Protein AF-A0A2K8QQI9-F1 (afdb_monomer_lite)

Organism: NCBI:txid1778540

Foldseek 3Di:
DDDDDDDDDDDPPPPPPPPPPPQDAACPPPAPPDPVFVVQAFHFHDPDDQVVVCVVPVRQNKHWPDKDWDDDDVWTWIWTWIDGNQWIKTFIGTPRGTHGIDTDPDRHDDQPWDWWFKQKQNRGDPWIKIAGHDPDDDDPQAWGPWIWTQDPVRRYTDIDPPITITIDD

Radius of gyration: 23.88 Å; chains: 1; bounding box: 71×72×41 Å

Structure (mmCIF, N/CA/C/O backbone):
data_AF-A0A2K8QQI9-F1
#
_entry.id   AF-A0A2K8QQI9-F1
#
loop_
_atom_site.group_PDB
_atom_site.id
_atom_site.type_symbol
_atom_site.label_ato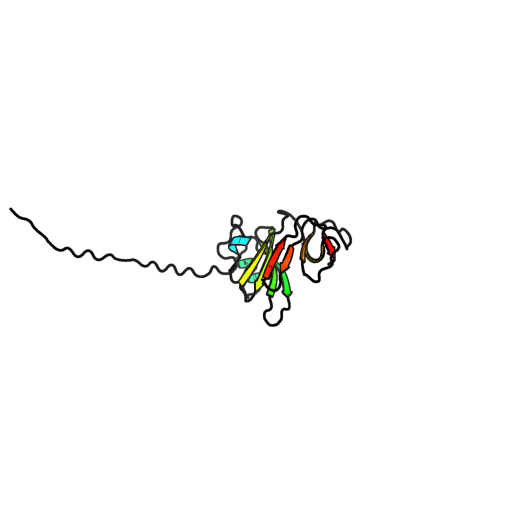m_id
_atom_site.label_alt_id
_atom_site.label_comp_id
_atom_site.label_asym_id
_atom_site.label_entity_id
_atom_site.label_seq_id
_atom_site.pdbx_PDB_ins_code
_atom_site.Cartn_x
_atom_site.Cartn_y
_atom_site.Cartn_z
_atom_site.occupancy
_atom_site.B_iso_or_equiv
_atom_site.auth_seq_id
_atom_site.auth_comp_id
_atom_site.auth_asym_id
_atom_site.auth_atom_id
_atom_site.pdbx_PDB_model_num
ATOM 1 N N . MET A 1 1 ? -51.121 -58.559 21.144 1.00 42.59 1 MET A N 1
ATOM 2 C CA . MET A 1 1 ? -50.464 -58.358 19.829 1.00 42.59 1 MET A CA 1
ATOM 3 C C . MET A 1 1 ? -51.488 -57.613 18.986 1.00 42.59 1 MET A C 1
ATOM 5 O O . MET A 1 1 ? -52.574 -58.148 18.865 1.00 42.59 1 MET A O 1
ATOM 9 N N . THR A 1 2 ? -51.349 -56.360 18.557 1.00 39.34 2 THR A N 1
ATOM 10 C CA . THR A 1 2 ? -50.218 -55.550 18.055 1.00 39.34 2 THR A CA 1
ATOM 11 C C . THR A 1 2 ? -50.563 -54.054 18.271 1.00 39.34 2 THR A C 1
ATOM 13 O O . THR A 1 2 ? -51.708 -53.663 18.085 1.00 39.34 2 THR A O 1
ATOM 16 N N . LEU A 1 3 ? -49.689 -53.261 18.911 1.00 42.22 3 LEU A N 1
ATOM 17 C CA . LEU A 1 3 ? -48.871 -52.181 18.304 1.00 42.22 3 LEU A CA 1
ATOM 18 C C . LEU A 1 3 ? -49.697 -51.232 17.397 1.00 42.22 3 LEU A C 1
ATOM 20 O O . LEU A 1 3 ? -50.071 -51.623 16.302 1.00 42.22 3 LEU A O 1
ATOM 24 N N . GLY A 1 4 ? -50.077 -50.005 17.769 1.00 47.47 4 GLY A N 1
ATOM 25 C CA . GLY A 1 4 ? -49.299 -48.941 18.409 1.00 47.47 4 GLY A CA 1
ATOM 26 C C . GLY A 1 4 ? -48.717 -48.017 17.331 1.00 47.47 4 GLY A C 1
ATOM 27 O O . GLY A 1 4 ? -47.732 -48.389 16.701 1.00 47.47 4 GLY A O 1
ATOM 28 N N . ARG A 1 5 ? -49.310 -46.834 17.097 1.00 48.47 5 ARG A N 1
ATOM 29 C CA . ARG A 1 5 ? -48.674 -45.764 16.301 1.00 48.47 5 ARG A CA 1
ATOM 30 C C . ARG A 1 5 ? -49.332 -44.398 16.532 1.00 48.47 5 ARG A C 1
ATOM 32 O O . ARG A 1 5 ? -50.177 -43.945 15.769 1.00 48.47 5 ARG A O 1
ATOM 39 N N . SER A 1 6 ? -48.918 -43.746 17.614 1.00 53.44 6 SER A N 1
ATOM 40 C CA . SER A 1 6 ? -49.141 -42.318 17.839 1.00 53.44 6 SER A CA 1
ATOM 41 C C . SER A 1 6 ? -48.265 -41.524 16.868 1.00 53.44 6 SER A C 1
ATOM 43 O O . SER A 1 6 ? -47.043 -41.672 16.865 1.00 53.44 6 SER A O 1
ATOM 45 N N . VAL A 1 7 ? -48.885 -40.707 16.020 1.00 53.22 7 VAL A N 1
ATOM 46 C CA . VAL A 1 7 ? -48.190 -39.792 15.107 1.00 53.22 7 VAL A CA 1
ATOM 47 C C . VAL A 1 7 ? -47.863 -38.517 15.885 1.00 53.22 7 VAL A C 1
ATOM 49 O O . VAL A 1 7 ? -48.672 -37.597 15.954 1.00 53.22 7 VAL A O 1
ATOM 52 N N . SER A 1 8 ? -46.687 -38.474 16.511 1.00 54.19 8 SER A N 1
ATOM 53 C CA . SER A 1 8 ? -46.123 -37.225 17.034 1.00 54.19 8 SER A CA 1
ATOM 54 C C . SER A 1 8 ? -45.500 -36.442 15.878 1.00 54.19 8 SER A C 1
ATOM 56 O O . SER A 1 8 ? -44.434 -36.806 15.384 1.00 54.19 8 SER A O 1
ATOM 58 N N . LEU A 1 9 ? -46.169 -35.372 15.439 1.00 48.16 9 LEU A N 1
ATOM 59 C CA . LEU A 1 9 ? -45.579 -34.359 14.562 1.00 48.16 9 LEU A CA 1
ATOM 60 C C . LEU A 1 9 ? -44.501 -33.587 15.341 1.00 48.16 9 LEU A C 1
ATOM 62 O O . LEU A 1 9 ? -44.808 -32.730 16.164 1.00 48.16 9 LEU A O 1
ATOM 66 N N . LEU A 1 10 ? -43.232 -33.898 15.079 1.00 52.69 10 LEU A N 1
ATOM 67 C CA . LEU A 1 10 ? -42.088 -33.081 15.484 1.00 52.69 10 LEU A CA 1
ATOM 68 C C . LEU A 1 10 ? -41.904 -31.956 14.457 1.00 52.69 10 LEU A C 1
ATOM 70 O O . LEU A 1 10 ? -41.515 -32.203 13.317 1.00 52.69 10 LEU A O 1
ATOM 74 N N . LEU A 1 11 ? -42.206 -30.725 14.864 1.00 52.47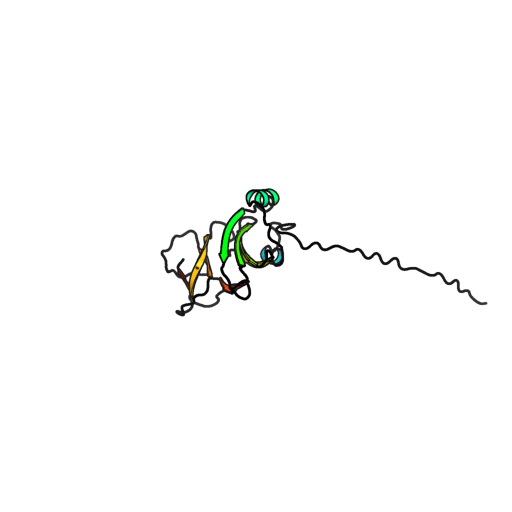 11 LEU A N 1
ATOM 75 C CA . LEU A 1 11 ? -41.930 -29.503 14.108 1.00 52.47 11 LEU A CA 1
ATOM 76 C C . LEU A 1 11 ? -40.441 -29.137 14.300 1.00 52.47 11 LEU A C 1
ATOM 78 O O . LEU A 1 11 ? -40.041 -28.918 15.447 1.00 52.47 11 LEU A O 1
ATOM 82 N N . PRO A 1 12 ? -39.592 -29.053 13.256 1.00 58.22 12 PRO A N 1
ATOM 83 C CA . PRO A 1 12 ? -38.238 -28.555 13.436 1.00 58.22 12 PRO A CA 1
ATOM 84 C C . PRO A 1 12 ? -38.289 -27.024 13.489 1.00 58.22 12 PRO A C 1
ATOM 86 O O . PRO A 1 12 ? -38.617 -26.358 12.507 1.00 58.22 12 PRO A O 1
ATOM 89 N N . LEU A 1 13 ? -37.977 -26.460 14.655 1.00 52.59 13 LEU A N 1
ATOM 90 C CA . LEU A 1 13 ? -37.794 -25.025 14.850 1.00 52.59 13 LEU A CA 1
ATOM 91 C C . LEU A 1 13 ? -36.476 -24.614 14.166 1.00 52.59 13 LEU A C 1
ATOM 93 O O . LEU A 1 13 ? -35.406 -24.650 14.771 1.00 52.59 13 LEU A O 1
ATOM 97 N N . ILE A 1 14 ? -36.529 -24.292 12.872 1.00 58.44 14 ILE A N 1
ATOM 98 C CA . ILE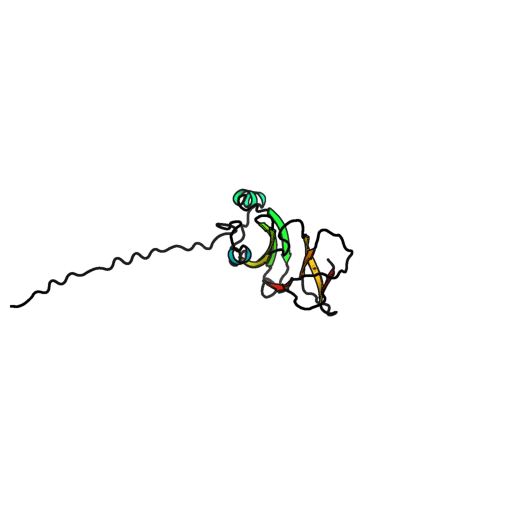 A 1 14 ? -35.376 -23.768 12.131 1.00 58.44 14 ILE A CA 1
ATOM 99 C C . ILE A 1 14 ? -35.175 -22.314 12.570 1.00 58.44 14 ILE A C 1
ATOM 101 O O . ILE A 1 14 ? -35.774 -21.388 12.028 1.00 58.44 14 ILE A O 1
ATOM 105 N N . LEU A 1 15 ? -34.338 -22.122 13.590 1.00 51.66 15 LEU A N 1
ATOM 106 C CA . LEU A 1 15 ? -33.765 -20.826 13.944 1.00 51.66 15 LEU A CA 1
ATOM 107 C C . LEU A 1 15 ? -32.819 -20.401 12.813 1.00 51.66 15 LEU A C 1
ATOM 109 O O . LEU A 1 15 ? -31.627 -20.697 12.831 1.00 51.66 15 LEU A O 1
ATOM 113 N N . LEU A 1 16 ? -33.358 -19.710 11.809 1.00 50.59 16 LEU A N 1
ATOM 114 C CA . LEU A 1 16 ? -32.564 -18.900 10.891 1.00 50.59 16 LEU A CA 1
ATOM 115 C C . LEU A 1 16 ? -31.983 -17.732 11.694 1.00 50.59 16 LEU A C 1
ATOM 117 O O . LEU A 1 16 ? -32.576 -16.661 11.789 1.00 50.59 16 LEU A O 1
ATOM 121 N N . SER A 1 17 ? -30.821 -17.947 12.309 1.00 48.62 17 SER A N 1
ATOM 122 C CA . SER A 1 17 ? -29.991 -16.859 12.810 1.00 48.62 17 SER A CA 1
ATOM 123 C C . SER A 1 17 ? -29.476 -16.075 11.606 1.00 48.62 17 SER A C 1
ATOM 125 O O . SER A 1 17 ? -28.419 -16.389 11.051 1.00 48.62 17 SER A O 1
ATOM 127 N N . SER A 1 18 ? -30.248 -15.082 11.172 1.00 50.16 18 SER A N 1
ATOM 128 C CA . SER A 1 18 ? -29.801 -14.037 10.260 1.00 50.16 18 SER A CA 1
ATOM 129 C C . SER A 1 18 ? -28.700 -13.242 10.958 1.00 50.16 18 SER A C 1
ATOM 131 O O . SER A 1 18 ? -28.946 -12.191 11.542 1.00 50.16 18 SER A O 1
ATOM 133 N N . HIS A 1 19 ? -27.469 -13.752 10.927 1.00 45.38 19 HIS A N 1
ATOM 134 C CA . HIS A 1 19 ? -26.308 -12.909 11.145 1.00 45.38 19 HIS A CA 1
ATOM 135 C C . HIS A 1 19 ? -26.287 -11.961 9.953 1.00 45.38 19 HIS A C 1
ATOM 137 O O . HIS A 1 19 ? -25.850 -12.323 8.862 1.00 45.38 19 HIS A O 1
ATOM 143 N N . ALA A 1 20 ? -26.848 -10.768 10.141 1.00 45.25 20 ALA A N 1
ATOM 144 C CA . ALA A 1 20 ? -26.560 -9.644 9.281 1.00 45.25 20 ALA A CA 1
ATOM 145 C C . ALA A 1 20 ? -25.050 -9.428 9.387 1.00 45.25 20 ALA A C 1
ATOM 147 O O . ALA A 1 20 ? -24.565 -8.794 10.323 1.00 45.25 20 ALA A O 1
ATOM 148 N N . ILE A 1 21 ? -24.296 -10.042 8.476 1.00 52.22 21 ILE A N 1
ATOM 149 C CA . ILE A 1 21 ? -22.887 -9.740 8.274 1.00 52.22 21 ILE A CA 1
ATOM 150 C C . ILE A 1 21 ? -22.899 -8.334 7.684 1.00 52.22 21 ILE A C 1
ATOM 152 O O . ILE A 1 21 ? -22.923 -8.145 6.470 1.00 52.22 21 ILE A O 1
ATOM 156 N N . GLY A 1 22 ? -23.008 -7.331 8.555 1.00 55.44 22 GLY A N 1
ATOM 157 C CA . GLY A 1 22 ? -22.718 -5.963 8.177 1.00 55.44 22 GLY A CA 1
ATOM 158 C C . GLY A 1 22 ? -21.311 -5.975 7.606 1.00 55.44 22 GLY A C 1
ATOM 159 O O . GLY A 1 22 ? -20.396 -6.479 8.260 1.00 55.44 22 GLY A O 1
ATOM 160 N N . ALA A 1 23 ? -21.151 -5.498 6.371 1.00 61.00 23 ALA A N 1
ATOM 161 C CA . ALA A 1 23 ? -19.831 -5.342 5.782 1.00 61.00 23 ALA A CA 1
ATOM 162 C C . ALA A 1 23 ? -18.962 -4.573 6.784 1.00 61.00 23 ALA A C 1
ATOM 164 O O . ALA A 1 23 ? -19.356 -3.494 7.238 1.00 61.00 23 ALA A O 1
ATOM 165 N N . ALA A 1 24 ? -17.839 -5.171 7.192 1.00 73.81 24 ALA A N 1
ATOM 166 C CA . ALA A 1 24 ? -16.945 -4.556 8.161 1.00 73.81 24 ALA A CA 1
ATOM 167 C C . ALA A 1 24 ? -16.528 -3.180 7.628 1.00 73.81 24 ALA A C 1
ATOM 169 O O . ALA A 1 24 ? -16.051 -3.057 6.496 1.00 73.81 24 ALA A O 1
ATOM 170 N N . LYS A 1 25 ? -16.767 -2.139 8.424 1.00 85.44 25 LYS A N 1
ATOM 171 C CA . LYS A 1 25 ? -16.493 -0.762 8.027 1.00 85.44 25 LYS A CA 1
ATOM 172 C C . LYS A 1 25 ? -15.063 -0.415 8.403 1.00 85.44 25 LYS A C 1
ATOM 174 O O . LYS A 1 25 ? -14.606 -0.742 9.495 1.00 85.44 25 LYS A O 1
ATOM 179 N N . SER A 1 26 ? -14.370 0.269 7.503 1.00 90.56 26 SER A N 1
ATOM 180 C CA . SER A 1 26 ? -13.115 0.962 7.793 1.00 90.56 26 SER A CA 1
ATOM 181 C C . SER A 1 26 ? -12.107 0.063 8.523 1.00 90.56 26 SER A C 1
ATOM 183 O O . SER A 1 26 ? -11.724 -0.985 8.000 1.00 90.56 26 SER A O 1
ATOM 185 N N . PHE A 1 27 ? -11.728 0.412 9.753 1.00 95.69 27 PHE A N 1
ATOM 186 C CA . PHE A 1 27 ? -10.745 -0.320 10.551 1.00 95.69 27 PHE A CA 1
ATOM 187 C C . PHE A 1 27 ? -11.377 -1.174 11.668 1.00 95.69 27 PHE A C 1
ATOM 189 O O . PHE A 1 27 ? -10.661 -1.735 12.496 1.00 95.69 27 PHE A O 1
ATOM 196 N N . ASP A 1 28 ? -12.706 -1.340 11.686 1.00 94.94 28 ASP A N 1
ATOM 197 C CA . ASP A 1 28 ? -13.415 -2.063 12.749 1.00 94.94 28 ASP A CA 1
ATOM 198 C C . ASP A 1 28 ? -12.908 -3.507 12.912 1.00 94.94 28 ASP A C 1
ATOM 200 O O . ASP A 1 28 ? -12.791 -4.272 11.948 1.00 94.94 28 ASP A O 1
ATOM 204 N N . GLY A 1 29 ? -12.594 -3.896 14.148 1.00 93.88 29 GLY A N 1
ATOM 205 C CA . GLY A 1 29 ? -12.110 -5.241 14.478 1.00 93.88 29 GLY A CA 1
ATOM 206 C C . GLY A 1 29 ? -10.689 -5.567 13.995 1.00 93.88 29 GLY A C 1
ATOM 207 O O . GLY A 1 29 ? -10.231 -6.690 14.210 1.00 93.88 29 GLY A O 1
ATOM 208 N N . ILE A 1 30 ? -9.974 -4.624 13.367 1.00 96.00 30 ILE A N 1
ATOM 209 C CA . ILE A 1 30 ? -8.546 -4.785 13.074 1.00 96.00 30 ILE A CA 1
ATOM 210 C C . ILE A 1 30 ? -7.759 -4.643 14.375 1.00 96.00 30 ILE A C 1
ATOM 212 O O . ILE A 1 30 ? -8.021 -3.772 15.201 1.00 96.00 30 ILE A O 1
ATOM 216 N N . THR A 1 31 ? -6.777 -5.519 14.559 1.00 96.69 31 THR A N 1
ATOM 217 C CA . THR A 1 31 ? -5.842 -5.488 15.683 1.00 96.69 31 THR A CA 1
ATOM 218 C C . THR A 1 31 ? -4.416 -5.572 15.155 1.00 96.69 31 THR A C 1
ATOM 220 O O . THR A 1 31 ? -4.193 -6.008 14.028 1.00 96.69 31 THR A O 1
ATOM 223 N N . CYS A 1 32 ? -3.422 -5.281 15.992 1.00 94.75 32 CYS A N 1
ATOM 224 C CA . CYS A 1 32 ? -2.015 -5.440 15.608 1.00 94.75 32 CYS A CA 1
ATOM 225 C C . CYS A 1 32 ? -1.568 -6.894 15.380 1.00 94.75 32 CYS A C 1
ATOM 227 O O . CYS A 1 32 ? -0.415 -7.131 15.033 1.00 94.75 32 CYS A O 1
ATOM 229 N N . LYS A 1 33 ? -2.459 -7.871 15.586 1.00 95.44 33 LYS A N 1
ATOM 230 C CA . LYS A 1 33 ? -2.238 -9.289 15.263 1.00 95.44 33 LYS A CA 1
ATOM 231 C C . LYS A 1 33 ? -2.954 -9.722 13.982 1.00 95.44 33 LYS A C 1
ATOM 233 O O . LYS A 1 33 ? -2.813 -10.871 13.575 1.00 95.44 33 LYS A O 1
ATOM 238 N N . SER A 1 34 ? -3.764 -8.846 13.395 1.00 95.81 34 SER A N 1
ATOM 239 C CA . SER A 1 34 ? -4.488 -9.127 12.161 1.00 95.81 34 SER A CA 1
ATOM 240 C C . SER A 1 34 ? -3.526 -9.171 10.975 1.00 95.81 34 SER A C 1
ATOM 242 O O . SER A 1 34 ? -2.538 -8.440 10.936 1.00 95.81 34 SER A O 1
ATOM 244 N N . ASP A 1 35 ? -3.864 -9.973 9.969 1.00 96.00 35 ASP A N 1
ATOM 245 C CA . ASP A 1 35 ? -3.333 -9.788 8.619 1.00 96.00 35 ASP A CA 1
ATOM 246 C C . ASP A 1 35 ? -3.978 -8.527 8.023 1.00 96.00 35 ASP A C 1
ATOM 248 O O . ASP A 1 35 ? -5.084 -8.574 7.487 1.00 96.00 35 ASP A O 1
ATOM 252 N N . ILE A 1 36 ? -3.336 -7.375 8.239 1.00 95.69 36 ILE A N 1
ATOM 253 C CA . ILE A 1 36 ? -3.885 -6.052 7.912 1.00 95.69 36 ILE A CA 1
ATOM 254 C C . ILE A 1 36 ? -4.238 -5.920 6.419 1.00 95.69 36 ILE A C 1
ATOM 256 O O . ILE A 1 36 ? -5.366 -5.501 6.149 1.00 95.69 36 ILE A O 1
ATOM 260 N N . PRO A 1 37 ? -3.368 -6.301 5.455 1.00 96.12 37 PRO A N 1
ATOM 261 C CA . PRO A 1 37 ? -3.720 -6.274 4.037 1.00 96.12 37 PRO A CA 1
ATOM 262 C C . PRO A 1 37 ? -5.014 -7.031 3.728 1.00 96.12 37 PRO A C 1
ATOM 264 O O . PRO A 1 37 ? -5.972 -6.436 3.233 1.00 96.12 37 PRO A O 1
ATOM 267 N N . SER A 1 38 ? -5.090 -8.310 4.102 1.00 96.62 38 SER A N 1
ATOM 268 C CA . SER A 1 38 ? -6.278 -9.131 3.844 1.00 96.62 38 SER A CA 1
ATOM 269 C C . SER A 1 38 ? -7.512 -8.636 4.599 1.00 96.62 38 SER A C 1
ATOM 271 O O . SER A 1 38 ? -8.628 -8.752 4.100 1.00 96.62 38 SER A O 1
ATOM 273 N N . ALA A 1 39 ? -7.333 -8.072 5.797 1.00 96.50 39 ALA A N 1
ATOM 274 C CA . ALA A 1 39 ? -8.433 -7.551 6.597 1.00 96.50 39 ALA A CA 1
ATOM 275 C C . ALA A 1 39 ? -9.063 -6.292 5.990 1.00 96.50 39 ALA A C 1
ATOM 277 O O . ALA A 1 39 ? -10.256 -6.081 6.191 1.00 96.50 39 ALA A O 1
ATOM 278 N N . LEU A 1 40 ? -8.288 -5.460 5.288 1.00 96.88 40 LEU A N 1
ATOM 279 C CA . LEU A 1 40 ? -8.737 -4.180 4.734 1.00 96.88 40 LEU A CA 1
ATOM 280 C C . LEU A 1 40 ? -9.371 -4.295 3.345 1.00 96.88 40 LEU A C 1
ATOM 282 O O . LEU A 1 40 ? -10.271 -3.514 3.034 1.00 96.88 40 LEU A O 1
ATOM 286 N N . ILE A 1 41 ? -8.934 -5.245 2.515 1.00 96.69 41 ILE A N 1
ATOM 287 C CA . ILE A 1 41 ? -9.470 -5.424 1.158 1.00 96.69 41 ILE A CA 1
ATOM 288 C C . ILE A 1 41 ? -10.991 -5.644 1.208 1.00 96.69 41 ILE A C 1
ATOM 290 O O . ILE A 1 41 ? -11.505 -6.472 1.957 1.00 96.69 41 ILE A O 1
ATOM 294 N N . GLY A 1 42 ? -11.723 -4.890 0.385 1.00 95.88 42 GLY A N 1
ATOM 295 C CA . GLY A 1 42 ? -13.182 -4.942 0.287 1.00 95.88 42 GLY A CA 1
ATOM 296 C C . GLY A 1 42 ? -13.933 -4.095 1.318 1.00 95.88 42 GLY A C 1
ATOM 297 O O . GLY A 1 42 ? -15.158 -4.006 1.237 1.00 95.88 42 GLY A O 1
ATOM 298 N N . ARG A 1 43 ? -13.240 -3.453 2.265 1.00 95.50 43 ARG A N 1
ATOM 299 C CA . ARG A 1 43 ? -13.874 -2.572 3.254 1.00 95.50 43 ARG A CA 1
ATOM 300 C C . ARG A 1 43 ? -14.115 -1.169 2.716 1.00 95.50 43 ARG A C 1
ATOM 302 O O . ARG A 1 43 ? -13.387 -0.695 1.847 1.00 95.50 43 ARG A O 1
ATOM 309 N N . HIS A 1 44 ? -15.104 -0.502 3.308 1.00 94.31 44 HIS A N 1
ATOM 310 C CA . HIS A 1 44 ? -15.384 0.906 3.048 1.00 94.31 44 HIS A CA 1
ATOM 311 C C . HIS A 1 44 ? -14.511 1.823 3.905 1.00 94.31 44 HIS A C 1
ATOM 313 O O . HIS A 1 44 ? -14.534 1.700 5.135 1.00 94.31 44 HIS A O 1
ATOM 319 N N . MET A 1 45 ? -13.769 2.748 3.299 1.00 91.38 45 MET A N 1
ATOM 320 C CA . MET A 1 45 ? -12.986 3.720 4.067 1.00 91.38 45 MET A CA 1
ATOM 321 C C . MET A 1 45 ? -13.867 4.844 4.625 1.00 91.38 45 MET A C 1
ATOM 323 O O . MET A 1 45 ? -14.923 5.156 4.070 1.00 91.38 45 MET A O 1
ATOM 327 N N . PRO A 1 46 ? -13.494 5.408 5.784 1.00 88.31 46 PRO A N 1
ATOM 328 C CA . PRO A 1 46 ? -14.302 6.423 6.439 1.00 88.31 46 PRO A CA 1
ATOM 329 C C . PRO A 1 46 ? -14.169 7.771 5.718 1.00 88.31 46 PRO A C 1
ATOM 331 O O . PRO A 1 46 ? -13.066 8.275 5.535 1.00 88.31 46 PRO A O 1
ATOM 334 N N . ASN A 1 47 ? -15.300 8.390 5.376 1.00 86.31 47 ASN A N 1
ATOM 335 C CA . ASN A 1 47 ? -15.364 9.754 4.843 1.00 86.31 47 ASN A CA 1
ATOM 336 C C . ASN A 1 47 ? -15.709 10.750 5.966 1.00 86.31 47 ASN A C 1
ATOM 338 O O . ASN A 1 47 ? -16.796 11.327 6.015 1.00 86.31 47 ASN A O 1
ATOM 342 N N . GLU A 1 48 ? -14.815 10.879 6.943 1.00 90.06 48 GLU A N 1
ATOM 343 C CA . GLU A 1 48 ? -14.951 11.833 8.046 1.00 90.06 48 GLU A CA 1
ATOM 344 C C . GLU A 1 48 ? -13.612 12.532 8.323 1.00 90.06 48 GLU A C 1
ATOM 346 O O . GLU A 1 48 ? -12.604 12.260 7.673 1.00 90.06 48 GLU A O 1
ATOM 351 N N . ARG A 1 49 ? -13.580 13.470 9.277 1.00 94.94 49 ARG A N 1
ATOM 352 C CA . ARG A 1 49 ? -12.333 14.175 9.615 1.00 94.94 49 ARG A CA 1
ATOM 353 C C . ARG A 1 49 ? -11.280 13.181 10.111 1.00 94.94 49 ARG A C 1
ATOM 355 O O . ARG A 1 49 ? -11.543 12.471 11.076 1.00 94.94 49 ARG A O 1
ATOM 362 N N . VAL A 1 50 ? -10.077 13.232 9.534 1.00 94.31 50 VAL A N 1
ATOM 363 C CA . VAL A 1 50 ? -8.924 12.380 9.892 1.00 94.31 50 VAL A CA 1
ATOM 364 C C . VAL A 1 50 ? -8.716 12.284 11.404 1.00 94.31 50 VAL A C 1
ATOM 366 O O . VAL A 1 50 ? -8.690 11.187 11.945 1.00 94.31 50 VAL A O 1
ATOM 369 N N . VAL A 1 51 ? -8.711 13.418 12.112 1.00 96.62 51 VAL A N 1
ATOM 370 C CA . VAL A 1 51 ? -8.541 13.452 13.579 1.00 96.62 51 VAL A CA 1
ATOM 371 C C . VAL A 1 51 ? -9.586 12.632 14.348 1.00 96.62 51 VAL A C 1
ATOM 373 O O . VAL A 1 51 ? -9.299 12.115 15.422 1.00 96.62 51 VAL A O 1
ATOM 376 N N . ALA A 1 52 ? -10.807 12.501 13.820 1.00 97.19 52 ALA A N 1
ATOM 377 C CA . ALA A 1 52 ? -11.851 11.683 14.433 1.00 97.19 52 ALA A CA 1
ATOM 378 C C . ALA A 1 52 ? -11.649 10.188 14.140 1.00 97.19 52 ALA A C 1
ATOM 380 O O . ALA A 1 52 ? -11.927 9.357 15.005 1.00 97.19 52 ALA A O 1
ATOM 381 N N . ILE A 1 53 ? -11.142 9.854 12.950 1.00 96.25 53 ILE A N 1
ATOM 382 C CA . ILE A 1 53 ? -10.789 8.484 12.554 1.00 96.25 53 ILE A CA 1
ATOM 383 C C . ILE A 1 53 ? -9.637 7.985 13.433 1.00 96.25 53 ILE A C 1
ATOM 385 O O . ILE A 1 53 ? -9.748 6.927 14.050 1.00 96.25 53 ILE A O 1
ATOM 389 N N . GLU A 1 54 ? -8.562 8.765 13.542 1.00 96.94 54 GLU A N 1
ATOM 390 C CA . GLU A 1 54 ? -7.385 8.425 14.350 1.00 96.94 54 GLU A CA 1
ATOM 391 C C . GLU A 1 54 ? -7.747 8.218 15.827 1.00 96.94 54 GLU A C 1
ATOM 393 O O . GLU A 1 54 ? -7.403 7.187 16.404 1.00 96.94 54 GLU A O 1
ATOM 398 N N . GLU A 1 55 ? -8.524 9.129 16.428 1.00 97.44 55 GLU A N 1
ATOM 399 C CA . GLU A 1 55 ? -8.963 8.986 17.824 1.00 97.44 55 GLU A CA 1
ATOM 400 C C . GLU A 1 55 ? -9.816 7.723 18.031 1.00 97.44 55 GLU A C 1
ATOM 402 O O . GLU A 1 55 ? -9.633 7.001 19.016 1.00 97.44 55 GLU A O 1
ATOM 407 N N . ARG A 1 56 ? -10.720 7.412 17.089 1.00 96.44 56 ARG A N 1
ATOM 408 C CA . ARG A 1 56 ? -11.572 6.212 17.148 1.00 96.44 56 ARG A CA 1
ATOM 409 C C . ARG A 1 56 ? -10.746 4.924 17.132 1.00 96.44 56 ARG A C 1
ATOM 411 O O . ARG A 1 56 ? -11.093 3.974 17.832 1.00 96.44 56 ARG A O 1
ATOM 418 N N . TYR A 1 57 ? -9.664 4.895 16.358 1.00 96.94 57 TYR A N 1
ATOM 419 C CA . TYR A 1 57 ? -8.823 3.713 16.159 1.00 96.94 57 TYR A CA 1
ATOM 420 C C . TYR A 1 57 ? -7.445 3.822 16.831 1.00 96.94 57 TYR A C 1
ATOM 422 O O . TYR A 1 57 ? -6.503 3.124 16.455 1.00 96.94 57 TYR A O 1
ATOM 430 N N . LYS A 1 58 ? -7.321 4.622 17.896 1.00 96.44 58 LYS A N 1
ATOM 431 C CA . LYS A 1 58 ? -6.063 4.788 18.646 1.00 96.44 58 LYS A CA 1
ATOM 432 C C . LYS A 1 58 ? -5.467 3.489 19.196 1.00 96.44 58 LYS A C 1
ATOM 434 O O . LYS A 1 58 ? -4.266 3.403 19.417 1.00 96.44 58 LYS A O 1
ATOM 439 N N . SER A 1 59 ? -6.283 2.450 19.402 1.00 96.69 59 SER A N 1
ATOM 440 C CA . SER A 1 59 ? -5.816 1.137 19.876 1.00 96.69 59 SER A CA 1
ATOM 441 C C . SER A 1 59 ? -4.905 0.409 18.885 1.00 96.69 59 SER A C 1
ATOM 443 O O . SER A 1 59 ? -4.194 -0.510 19.284 1.00 96.69 59 SER A O 1
ATOM 445 N N . ILE A 1 60 ? -4.957 0.781 17.604 1.00 96.56 60 ILE A N 1
ATOM 446 C CA . ILE A 1 60 ? -4.069 0.275 16.553 1.00 96.56 60 ILE A CA 1
ATOM 447 C C . ILE A 1 60 ? -3.071 1.339 16.093 1.00 96.56 60 ILE A C 1
ATOM 449 O O . ILE A 1 60 ? -2.481 1.169 15.034 1.00 96.56 60 ILE A O 1
ATOM 453 N N . ASP A 1 61 ? -2.876 2.418 16.861 1.00 95.12 61 ASP A N 1
ATOM 454 C CA . ASP A 1 61 ? -1.944 3.506 16.530 1.00 95.12 61 ASP A CA 1
ATOM 455 C C . ASP A 1 61 ? -2.134 4.018 15.087 1.00 95.12 61 ASP A C 1
ATOM 457 O O . ASP A 1 61 ? -1.177 4.156 14.318 1.00 95.12 61 ASP A O 1
ATOM 461 N N . LEU A 1 62 ? -3.409 4.181 14.700 1.00 96.25 62 LEU A N 1
ATOM 462 C CA . LEU A 1 62 ? -3.798 4.608 13.361 1.00 96.25 62 LEU A CA 1
ATOM 463 C C . LEU A 1 62 ? -3.379 6.061 13.142 1.00 96.25 62 LEU A C 1
ATOM 465 O O . LEU A 1 62 ? -3.726 6.925 13.949 1.00 96.25 62 LEU A O 1
ATOM 469 N N . LYS A 1 63 ? -2.696 6.327 12.028 1.00 95.00 63 LYS A N 1
ATOM 470 C CA . LYS A 1 63 ? -2.298 7.681 11.638 1.00 95.00 63 LYS A CA 1
ATOM 471 C C . LYS A 1 63 ? -2.389 7.877 10.133 1.00 95.00 63 LYS A C 1
ATOM 473 O O . LYS A 1 63 ? -1.906 7.031 9.382 1.00 95.00 63 LYS A O 1
ATOM 478 N N . ASP A 1 64 ? -2.981 8.980 9.702 1.00 93.81 64 ASP A N 1
ATOM 479 C CA . ASP A 1 64 ? -2.989 9.402 8.305 1.00 93.81 64 ASP A CA 1
ATOM 480 C C . ASP A 1 64 ? -1.597 9.891 7.902 1.00 93.81 64 ASP A C 1
ATOM 482 O O . ASP A 1 64 ? -0.953 10.682 8.601 1.00 93.81 64 ASP A O 1
ATOM 486 N N . LEU A 1 65 ? -1.122 9.395 6.767 1.00 91.50 65 LEU A N 1
ATOM 487 C CA . LEU A 1 65 ? 0.150 9.789 6.169 1.00 91.50 65 LEU A CA 1
ATOM 488 C C . LEU A 1 65 ? -0.057 10.522 4.836 1.00 91.50 65 LEU A C 1
ATOM 490 O O . LEU A 1 65 ? 0.916 10.967 4.225 1.00 91.50 65 LEU A O 1
ATOM 494 N N . GLY A 1 66 ? -1.311 10.695 4.410 1.00 89.94 66 GLY A N 1
ATOM 495 C CA . GLY A 1 66 ? -1.692 11.471 3.242 1.00 89.94 66 GLY A CA 1
ATOM 496 C C . GLY A 1 66 ? -2.448 10.659 2.199 1.00 89.94 66 GLY A C 1
ATOM 497 O O . GLY A 1 66 ? -2.501 9.430 2.213 1.00 89.94 66 GLY A O 1
ATOM 498 N N . THR A 1 67 ? -3.046 11.379 1.255 1.00 90.38 67 THR A N 1
ATOM 499 C CA . THR A 1 67 ? -3.828 10.806 0.160 1.00 90.38 67 THR A CA 1
ATOM 500 C C . THR A 1 67 ? -3.434 11.457 -1.155 1.00 90.38 67 THR A C 1
ATOM 502 O O . THR A 1 67 ? -3.261 12.673 -1.232 1.00 90.38 67 THR A O 1
ATOM 505 N N . TYR A 1 68 ? -3.342 10.643 -2.199 1.00 88.31 68 TYR A N 1
ATOM 506 C CA . TYR A 1 68 ? -3.074 11.071 -3.560 1.00 88.31 68 TYR A CA 1
ATOM 507 C C . TYR A 1 68 ? -4.262 10.689 -4.440 1.00 88.31 68 TYR A C 1
ATOM 509 O O . TYR A 1 68 ? -4.582 9.509 -4.598 1.00 88.31 68 TYR A O 1
ATOM 517 N N . GLY A 1 69 ? -4.939 11.698 -4.987 1.00 86.00 69 GLY A N 1
ATOM 518 C CA . GLY A 1 69 ? -5.996 11.495 -5.972 1.00 86.00 69 GLY A CA 1
ATOM 519 C C . GLY A 1 69 ? -5.393 11.110 -7.316 1.00 86.00 69 GLY A C 1
ATOM 520 O O . GLY A 1 69 ? -4.427 11.733 -7.753 1.00 86.00 69 GLY A O 1
ATOM 521 N N . MET A 1 70 ? -5.949 10.086 -7.954 1.00 84.94 70 MET A N 1
ATOM 522 C CA . MET A 1 70 ? -5.463 9.588 -9.233 1.00 84.94 70 MET A CA 1
ATOM 523 C C . MET A 1 70 ? -6.564 9.757 -10.265 1.00 84.94 70 MET A C 1
ATOM 525 O O . MET A 1 70 ? -7.682 9.249 -10.119 1.00 84.94 70 MET A O 1
ATOM 529 N N . GLU A 1 71 ? -6.250 10.535 -11.294 1.00 75.81 71 GLU A N 1
ATOM 530 C CA . GLU A 1 71 ? -7.177 10.799 -12.382 1.00 75.81 71 GLU A CA 1
ATOM 531 C C . GLU A 1 71 ? -7.358 9.536 -13.231 1.00 75.81 71 GLU A C 1
ATOM 533 O O . GLU A 1 71 ? -6.420 8.794 -13.518 1.00 75.81 71 GLU A O 1
ATOM 538 N N . SER A 1 72 ? -8.601 9.270 -13.611 1.00 70.81 72 SER A N 1
ATOM 539 C CA . SER A 1 72 ? -8.976 8.207 -14.537 1.00 70.81 72 SER A CA 1
ATOM 540 C C . SER A 1 72 ? -10.216 8.670 -15.291 1.00 70.81 72 SER A C 1
ATOM 542 O O . SER A 1 72 ? -11.016 9.419 -14.723 1.00 70.81 72 SER A O 1
ATOM 544 N N . ASP A 1 73 ? -10.384 8.238 -16.542 1.00 71.38 73 ASP A N 1
ATOM 545 C CA . ASP A 1 73 ? -11.510 8.597 -17.413 1.00 71.38 73 ASP A CA 1
ATOM 546 C C . ASP A 1 73 ? -12.862 8.174 -16.795 1.00 71.38 73 ASP A C 1
ATOM 548 O O . ASP A 1 73 ? -13.403 7.104 -17.072 1.00 71.38 73 ASP A O 1
ATOM 552 N N . GLY A 1 74 ? -13.415 9.018 -15.921 1.00 78.50 74 GLY A N 1
ATOM 553 C CA . GLY A 1 74 ? -14.736 8.860 -15.308 1.00 78.50 74 GLY A CA 1
ATOM 554 C C . GLY A 1 74 ? -14.840 7.903 -14.111 1.00 78.50 74 GLY A C 1
ATOM 555 O O . GLY A 1 74 ? -15.931 7.781 -13.558 1.00 78.50 74 GLY A O 1
ATOM 556 N N . ASP A 1 75 ? -13.757 7.247 -13.679 1.00 83.94 75 ASP A N 1
ATOM 557 C CA . ASP A 1 75 ? -13.759 6.341 -12.509 1.00 83.94 75 ASP A CA 1
ATOM 558 C C . ASP A 1 75 ? -12.510 6.551 -11.628 1.00 83.94 75 ASP A C 1
ATOM 560 O O . ASP A 1 75 ? -11.617 5.690 -11.581 1.00 83.94 75 ASP A O 1
ATOM 564 N N . PRO A 1 76 ? -12.414 7.717 -10.955 1.00 89.56 76 PRO A N 1
ATOM 565 C CA . PRO A 1 76 ? -11.248 8.076 -10.164 1.00 89.56 76 PRO A CA 1
ATOM 566 C C . PRO A 1 76 ? -11.012 7.069 -9.039 1.00 89.56 76 PRO A C 1
ATOM 568 O O . PRO A 1 76 ? -11.932 6.445 -8.496 1.00 89.56 76 PRO A O 1
ATOM 571 N N . TRP A 1 77 ? -9.747 6.928 -8.685 1.00 93.62 77 TRP A N 1
ATOM 572 C CA . TRP A 1 77 ? -9.300 6.116 -7.567 1.00 93.62 77 TRP A CA 1
ATOM 573 C C . TRP A 1 77 ? -8.306 6.928 -6.740 1.00 93.62 77 TRP A C 1
ATOM 575 O O . TRP A 1 77 ? -7.783 7.949 -7.189 1.00 93.62 77 TRP A O 1
ATOM 585 N N . SER A 1 78 ? -8.095 6.521 -5.499 1.00 93.38 78 SER A N 1
ATOM 586 C CA . SER A 1 78 ? -7.188 7.194 -4.580 1.00 93.38 78 SER A CA 1
ATOM 587 C C . SER A 1 78 ? -6.133 6.211 -4.085 1.00 93.38 78 SER A C 1
ATOM 589 O O . SER A 1 78 ? -6.360 5.000 -3.992 1.00 93.38 78 SER A O 1
ATOM 591 N N . LEU A 1 79 ? -4.953 6.747 -3.798 1.00 93.06 79 LEU A N 1
ATOM 592 C CA . LEU A 1 79 ? -3.901 6.064 -3.068 1.00 93.06 79 LEU A CA 1
ATOM 593 C C . LEU A 1 79 ? -3.786 6.733 -1.699 1.00 93.06 79 LEU A C 1
ATOM 595 O O . LEU A 1 79 ? -3.375 7.888 -1.608 1.00 93.06 79 LEU A O 1
ATOM 599 N N . MET A 1 80 ? -4.152 6.018 -0.643 1.00 92.94 80 MET A N 1
ATOM 600 C CA . MET A 1 80 ? -4.101 6.518 0.731 1.00 92.94 80 MET A CA 1
ATOM 601 C C . MET A 1 80 ? -2.952 5.851 1.475 1.00 92.94 80 MET A C 1
ATOM 603 O O . MET A 1 80 ? -2.814 4.629 1.393 1.00 92.94 80 MET A O 1
ATOM 607 N N . SER A 1 81 ? -2.162 6.619 2.220 1.00 92.38 81 SER A N 1
ATOM 608 C CA . SER A 1 81 ? -1.150 6.080 3.123 1.00 92.38 81 SER A CA 1
ATOM 609 C C . SER A 1 81 ? -1.616 6.187 4.573 1.00 92.38 81 SER A C 1
ATOM 611 O O . SER A 1 81 ? -1.994 7.259 5.042 1.00 92.38 81 SER A O 1
ATOM 613 N N . TRP A 1 82 ? -1.571 5.064 5.286 1.00 94.00 82 TRP A N 1
ATOM 614 C CA . TRP A 1 82 ? -1.917 4.966 6.701 1.00 94.00 82 TRP A CA 1
ATOM 615 C C . TRP A 1 82 ? -0.813 4.249 7.467 1.00 94.00 82 TRP A C 1
ATOM 617 O O . TRP A 1 82 ? -0.332 3.197 7.049 1.00 94.00 82 TRP A O 1
ATOM 627 N N . GLN A 1 83 ? -0.464 4.750 8.645 1.00 93.75 83 GLN A N 1
ATOM 628 C CA . GLN A 1 83 ? 0.238 3.956 9.643 1.00 93.75 83 GLN A CA 1
ATOM 629 C C . GLN A 1 83 ? -0.782 3.135 10.428 1.00 93.75 83 GLN A C 1
ATOM 631 O O . GLN A 1 83 ? -1.753 3.686 10.937 1.00 93.75 83 GLN A O 1
ATOM 636 N N . ILE A 1 84 ? -0.543 1.832 10.562 1.00 94.50 84 ILE A N 1
ATOM 637 C CA . ILE A 1 84 ? -1.328 0.926 11.403 1.00 94.50 84 ILE A CA 1
ATOM 638 C C . ILE A 1 84 ? -0.351 0.075 12.211 1.00 94.50 84 ILE A C 1
ATOM 640 O O . ILE A 1 84 ? 0.497 -0.627 11.657 1.00 94.50 84 ILE A O 1
ATOM 644 N N . CYS A 1 85 ? -0.454 0.130 13.535 1.00 93.88 85 CYS A N 1
ATOM 645 C CA . CYS A 1 85 ? 0.408 -0.589 14.470 1.00 93.88 85 CYS A CA 1
ATOM 646 C C . CYS A 1 85 ? 1.905 -0.332 14.216 1.00 93.88 85 CYS A C 1
ATOM 648 O O . CYS A 1 85 ? 2.721 -1.254 14.267 1.00 93.88 85 CYS A O 1
ATOM 650 N N . GLY A 1 86 ? 2.252 0.918 13.890 1.00 90.19 86 GLY A N 1
ATOM 651 C CA . GLY A 1 86 ? 3.624 1.352 13.618 1.00 90.19 86 GLY A CA 1
ATOM 652 C C . GLY A 1 86 ? 4.185 0.981 12.238 1.00 90.19 86 GLY A C 1
ATOM 653 O O . GLY A 1 86 ? 5.355 1.257 11.982 1.00 90.19 86 GLY A O 1
ATOM 654 N N . ARG A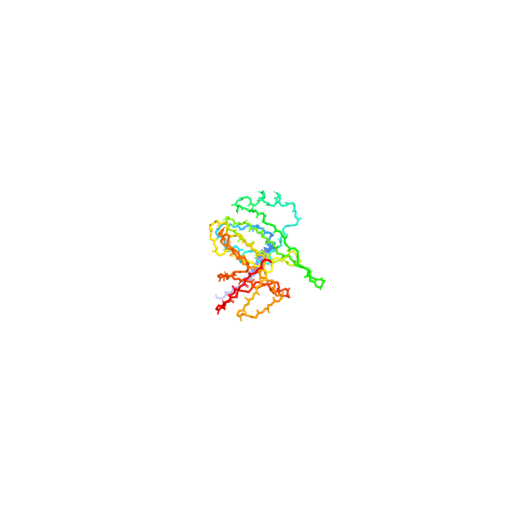 1 87 ? 3.392 0.375 11.341 1.00 90.38 87 ARG A N 1
ATOM 655 C CA . ARG A 1 87 ? 3.793 0.086 9.952 1.00 90.38 87 ARG A CA 1
ATOM 656 C C . ARG A 1 87 ? 2.966 0.909 8.969 1.00 90.38 87 ARG A C 1
ATOM 658 O O . ARG A 1 87 ? 1.762 1.034 9.147 1.00 90.38 87 ARG A O 1
ATOM 665 N N . GLU A 1 88 ? 3.604 1.425 7.925 1.00 91.00 88 GLU A N 1
ATOM 666 C CA . GLU A 1 88 ? 2.926 2.092 6.811 1.00 91.00 88 GLU A CA 1
ATOM 667 C C . GLU A 1 88 ? 2.266 1.085 5.852 1.00 91.00 88 GLU A C 1
ATOM 669 O O . GLU A 1 88 ? 2.859 0.060 5.489 1.00 91.00 88 GLU A O 1
ATOM 674 N N . TYR A 1 89 ? 1.046 1.409 5.428 1.00 93.31 89 TYR A N 1
ATOM 675 C CA . TYR A 1 89 ? 0.254 0.690 4.441 1.00 93.31 89 TYR A CA 1
ATOM 676 C C . TYR A 1 89 ? -0.289 1.665 3.406 1.00 93.31 89 TYR A C 1
ATOM 678 O O . TYR A 1 89 ? -0.883 2.684 3.754 1.00 93.31 89 TYR A O 1
ATOM 686 N N . PHE A 1 90 ? -0.158 1.295 2.139 1.00 93.94 90 PHE A N 1
ATOM 687 C CA . PHE A 1 90 ? -0.831 1.958 1.040 1.00 93.94 90 PHE A CA 1
ATOM 688 C C . PHE A 1 90 ? -2.101 1.213 0.665 1.00 93.94 90 PHE A C 1
ATOM 690 O O . PHE A 1 90 ? -2.075 0.006 0.429 1.00 93.94 90 PHE A O 1
ATOM 697 N N . LEU A 1 91 ? -3.207 1.937 0.588 1.00 95.81 91 LEU A N 1
ATOM 698 C CA . LEU A 1 91 ? -4.509 1.424 0.200 1.00 95.81 91 LEU A CA 1
ATOM 699 C C . LEU A 1 91 ? -4.853 2.027 -1.157 1.00 95.81 91 LEU A C 1
ATOM 701 O O . LEU A 1 91 ? -4.864 3.249 -1.304 1.00 95.81 91 LEU A O 1
ATOM 705 N N . LEU A 1 92 ? -5.153 1.175 -2.135 1.00 96.44 92 LEU A N 1
ATOM 706 C CA . LEU A 1 92 ? -5.818 1.627 -3.348 1.00 96.44 92 LEU A CA 1
ATOM 707 C C . LEU A 1 92 ? -7.317 1.561 -3.123 1.00 96.44 92 LEU A C 1
ATOM 709 O O . LEU A 1 92 ? -7.864 0.489 -2.858 1.00 96.44 92 LEU A O 1
ATOM 713 N N . GLU A 1 93 ? -7.989 2.689 -3.258 1.00 94.94 93 GLU A N 1
ATOM 714 C CA . GLU A 1 93 ? -9.424 2.796 -3.068 1.00 94.94 93 GLU A CA 1
ATOM 715 C C . GLU A 1 93 ? -10.088 3.232 -4.373 1.00 94.94 93 GLU A C 1
ATOM 717 O O . GLU A 1 93 ? -9.646 4.149 -5.060 1.00 94.94 93 GLU A O 1
ATOM 722 N N . ARG A 1 94 ? -11.199 2.575 -4.714 1.00 93.75 94 ARG A N 1
ATOM 723 C CA . ARG A 1 94 ? -12.086 3.000 -5.800 1.00 93.75 94 ARG A CA 1
ATOM 724 C C . ARG A 1 94 ? -13.527 2.874 -5.338 1.00 93.75 94 ARG A C 1
ATOM 726 O O . ARG A 1 94 ? -13.945 1.786 -4.928 1.00 93.75 94 ARG A O 1
ATOM 733 N N . ARG A 1 95 ? -14.287 3.967 -5.471 1.00 90.94 95 ARG A N 1
ATOM 734 C CA . ARG A 1 95 ? -15.685 4.086 -5.008 1.00 90.94 95 ARG A CA 1
ATOM 735 C C . ARG A 1 95 ? -15.824 3.740 -3.526 1.00 90.94 95 ARG A C 1
ATOM 737 O O . ARG A 1 95 ? -16.627 2.887 -3.163 1.00 90.94 95 ARG A O 1
ATOM 744 N N . GLU A 1 96 ? -14.976 4.359 -2.708 1.00 89.88 96 GLU A N 1
ATOM 745 C CA . GLU A 1 96 ? -14.927 4.190 -1.249 1.00 89.88 96 GLU A CA 1
ATOM 746 C C . GLU A 1 96 ? -14.561 2.777 -0.769 1.00 89.88 96 GLU A C 1
ATOM 748 O O . GLU A 1 96 ? -14.618 2.505 0.424 1.00 89.88 96 GLU A O 1
ATOM 753 N N . ILE A 1 97 ? -14.207 1.856 -1.673 1.00 93.94 97 ILE A N 1
ATOM 754 C CA . ILE A 1 97 ? -13.877 0.465 -1.354 1.00 93.94 97 ILE A CA 1
ATOM 755 C C . ILE A 1 97 ? -12.393 0.231 -1.601 1.00 93.94 97 ILE A C 1
ATOM 757 O O . ILE A 1 97 ? -11.910 0.430 -2.722 1.00 93.94 97 ILE A O 1
ATOM 761 N N . VAL A 1 98 ? -11.699 -0.297 -0.593 1.00 96.94 98 VAL A N 1
ATOM 762 C CA . VAL A 1 98 ? -10.308 -0.743 -0.725 1.00 96.94 98 VAL A CA 1
ATOM 763 C C . VAL A 1 98 ? -10.230 -1.917 -1.697 1.00 96.94 98 VAL A C 1
ATOM 765 O O . VAL A 1 98 ? -10.861 -2.957 -1.498 1.00 96.94 98 VAL A O 1
ATOM 768 N N . LYS A 1 99 ? -9.463 -1.751 -2.770 1.00 97.06 99 LYS A N 1
ATOM 769 C CA . LYS A 1 99 ? -9.256 -2.748 -3.827 1.00 97.06 99 LYS A CA 1
ATOM 770 C C . LYS A 1 99 ? -8.007 -3.579 -3.608 1.00 97.06 99 LYS A C 1
ATOM 772 O O . LYS A 1 99 ? -8.023 -4.768 -3.920 1.00 97.06 99 LYS A O 1
ATOM 777 N N . ASP A 1 100 ? -6.965 -2.960 -3.072 1.00 97.88 100 ASP A N 1
ATOM 778 C CA . ASP A 1 100 ? -5.701 -3.620 -2.794 1.00 97.88 100 ASP A CA 1
ATOM 779 C C . ASP A 1 100 ? -4.937 -2.879 -1.699 1.00 97.88 100 ASP A C 1
ATOM 781 O O . ASP A 1 100 ? -5.165 -1.685 -1.469 1.00 97.88 100 ASP A O 1
ATOM 785 N N . VAL A 1 101 ? -4.040 -3.593 -1.022 1.00 97.00 101 VAL A N 1
ATOM 786 C CA . VAL A 1 101 ? -3.266 -3.061 0.099 1.00 97.00 101 VAL A CA 1
ATOM 787 C C . VAL A 1 101 ? -1.819 -3.507 -0.001 1.00 97.00 101 VAL A C 1
ATOM 789 O O . VAL A 1 101 ? -1.518 -4.696 -0.068 1.00 97.00 101 VAL A O 1
ATOM 792 N N . LEU A 1 102 ? -0.915 -2.538 0.061 1.00 95.06 102 LEU A N 1
ATOM 793 C CA . LEU A 1 102 ? 0.519 -2.755 0.080 1.00 95.06 102 LEU A CA 1
ATOM 794 C C . LEU A 1 102 ? 1.074 -2.416 1.459 1.00 95.06 102 LEU A C 1
ATOM 796 O O . LEU A 1 102 ? 1.002 -1.274 1.902 1.00 95.06 102 LEU A O 1
ATOM 800 N N . SER A 1 103 ? 1.666 -3.398 2.133 1.00 92.38 103 SER A N 1
ATOM 801 C CA . SER A 1 103 ? 2.417 -3.162 3.364 1.00 92.38 103 SER A CA 1
ATOM 802 C C . SER A 1 103 ? 3.845 -2.733 3.052 1.00 92.38 103 SER A C 1
ATOM 804 O O . SER A 1 103 ? 4.514 -3.374 2.235 1.00 92.38 103 SER A O 1
ATOM 806 N N . SER A 1 104 ? 4.353 -1.746 3.784 1.00 87.44 104 SER A N 1
ATOM 807 C CA . SER A 1 104 ? 5.781 -1.452 3.781 1.00 87.44 104 SER A CA 1
ATOM 808 C C . SER A 1 104 ? 6.598 -2.690 4.172 1.00 87.44 104 SER A C 1
ATOM 810 O O . SER A 1 104 ? 6.263 -3.337 5.172 1.00 87.44 104 SER A O 1
ATOM 812 N N . PRO A 1 105 ? 7.663 -3.047 3.430 1.00 81.81 105 PRO A N 1
ATOM 813 C CA . PRO A 1 105 ? 8.499 -4.198 3.755 1.00 81.81 105 PRO A CA 1
ATOM 814 C C . PRO A 1 105 ? 9.264 -3.999 5.073 1.00 81.81 105 PRO A C 1
ATOM 816 O O . PRO A 1 105 ? 9.491 -4.970 5.799 1.00 81.81 105 PRO A O 1
ATOM 819 N N . SER A 1 106 ? 9.589 -2.758 5.453 1.00 73.38 106 SER A N 1
ATOM 820 C CA . SER A 1 106 ? 10.363 -2.479 6.669 1.00 73.38 106 SER A CA 1
ATOM 821 C C . SER A 1 106 ? 9.458 -2.416 7.913 1.00 73.38 106 SER A C 1
ATOM 823 O O . SER A 1 106 ? 8.532 -1.606 7.953 1.00 73.38 106 SER A O 1
ATOM 825 N N . PRO A 1 107 ? 9.689 -3.249 8.951 1.00 63.47 107 PRO A N 1
ATOM 826 C CA . PRO A 1 107 ? 8.809 -3.341 10.124 1.00 63.47 107 PRO A CA 1
ATOM 827 C C . PRO A 1 107 ? 8.897 -2.194 11.130 1.00 63.47 107 PRO A C 1
ATOM 829 O O . PRO A 1 107 ? 7.998 -2.058 11.955 1.00 63.47 107 PRO A O 1
ATOM 832 N N . LYS A 1 108 ? 10.014 -1.463 11.153 1.00 58.06 108 LYS A N 1
ATOM 833 C CA . LYS A 1 108 ? 10.334 -0.457 12.168 1.00 58.06 108 LYS A CA 1
ATOM 834 C C . LYS A 1 108 ? 11.104 0.676 11.492 1.00 58.06 108 LYS A C 1
ATOM 836 O O . LYS A 1 108 ? 12.119 0.409 10.866 1.00 58.06 108 LYS A O 1
ATOM 841 N N . GLU A 1 109 ? 10.598 1.893 11.655 1.00 59.19 109 GLU A N 1
ATOM 842 C CA . GLU A 1 109 ? 11.219 3.176 11.289 1.00 59.19 109 GLU A CA 1
ATOM 843 C C . GLU A 1 109 ? 11.354 3.531 9.796 1.00 59.19 109 GLU A C 1
ATOM 845 O O . GLU A 1 109 ? 12.151 2.968 9.053 1.00 59.19 109 GLU A O 1
ATOM 850 N N 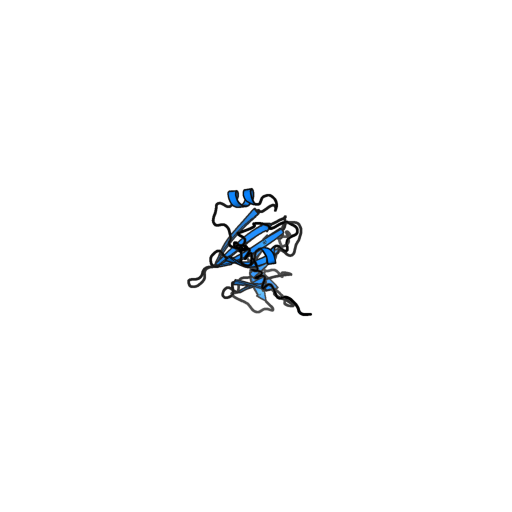. ASN A 1 110 ? 10.606 4.580 9.424 1.00 60.94 110 ASN A N 1
ATOM 851 C CA . ASN A 1 110 ? 10.834 5.541 8.337 1.00 60.94 110 ASN A CA 1
ATOM 852 C C . ASN A 1 110 ? 11.272 5.032 6.945 1.00 60.94 110 ASN A C 1
ATOM 854 O O . ASN A 1 110 ? 12.051 5.734 6.290 1.00 60.94 110 ASN A O 1
ATOM 858 N N . PRO A 1 111 ? 10.754 3.920 6.386 1.00 59.28 111 PRO A N 1
ATOM 859 C CA . PRO A 1 111 ? 10.635 3.905 4.942 1.00 59.28 111 PRO A CA 1
ATOM 860 C C . PRO A 1 111 ? 9.636 5.002 4.563 1.00 59.28 111 PRO A C 1
ATOM 862 O O . PRO A 1 111 ? 8.471 4.912 4.925 1.00 59.28 111 PRO A O 1
ATOM 865 N N . LYS A 1 112 ? 10.071 6.056 3.873 1.00 71.56 112 LYS A N 1
ATOM 866 C CA . LYS A 1 112 ? 9.114 6.991 3.274 1.00 71.56 112 LYS A CA 1
ATOM 867 C C . LYS A 1 112 ? 8.663 6.360 1.981 1.00 71.56 112 LYS A C 1
ATOM 869 O O . LYS A 1 112 ? 9.452 6.256 1.036 1.00 71.56 112 LYS A O 1
ATOM 874 N N . ALA A 1 113 ? 7.439 5.867 1.966 1.00 78.06 113 ALA A N 1
ATOM 875 C CA . ALA A 1 113 ? 6.870 5.404 0.731 1.00 78.06 113 ALA A CA 1
ATOM 876 C C . ALA A 1 113 ? 6.751 6.594 -0.236 1.00 78.06 113 ALA A C 1
ATOM 878 O O . ALA A 1 113 ? 6.387 7.704 0.153 1.00 78.06 113 ALA A O 1
ATOM 879 N N . GLN A 1 114 ? 7.154 6.391 -1.484 1.00 85.50 114 GLN A N 1
ATOM 880 C CA . GLN A 1 114 ? 7.107 7.417 -2.515 1.00 85.50 114 GLN A CA 1
ATOM 881 C C . GLN A 1 114 ? 6.408 6.878 -3.748 1.00 85.50 114 GLN A C 1
ATOM 883 O O . GLN A 1 114 ? 6.654 5.747 -4.178 1.00 85.50 114 GLN A O 1
ATOM 888 N N . ILE A 1 115 ? 5.558 7.732 -4.310 1.00 88.81 115 ILE A N 1
ATOM 889 C CA . ILE A 1 115 ? 5.070 7.595 -5.673 1.00 88.81 115 ILE A CA 1
ATOM 890 C C . ILE A 1 115 ? 6.198 8.064 -6.579 1.00 88.81 115 ILE A C 1
ATOM 892 O O . ILE A 1 115 ? 6.715 9.161 -6.394 1.00 88.81 115 ILE A O 1
ATOM 896 N N . VAL A 1 116 ? 6.604 7.213 -7.509 1.00 90.19 116 VAL A N 1
ATOM 897 C CA . VAL A 1 116 ? 7.765 7.441 -8.367 1.00 90.19 116 VAL A CA 1
ATOM 898 C C . VAL A 1 116 ? 7.471 6.959 -9.784 1.00 90.19 116 VAL A C 1
ATOM 900 O O . VAL A 1 116 ? 6.623 6.088 -10.008 1.00 90.19 116 VAL A O 1
ATOM 903 N N . SER A 1 117 ? 8.223 7.488 -10.739 1.00 91.44 117 SER A N 1
ATOM 904 C CA . SER A 1 117 ? 8.373 6.894 -12.068 1.00 91.44 117 SER A CA 1
ATOM 905 C C . SER A 1 117 ? 9.580 5.963 -12.064 1.00 91.44 117 SER A C 1
ATOM 907 O O . SER A 1 117 ? 10.597 6.283 -11.448 1.00 91.44 117 SER A O 1
ATOM 909 N N . CYS A 1 118 ? 9.505 4.825 -12.755 1.00 92.31 118 CYS A N 1
ATOM 910 C CA . CYS A 1 118 ? 10.624 3.886 -12.825 1.00 92.31 118 CYS A CA 1
ATOM 911 C C . CYS A 1 118 ? 10.903 3.410 -14.253 1.00 92.31 118 CYS A C 1
ATOM 913 O O . CYS A 1 118 ? 9.994 3.132 -15.038 1.00 92.31 118 CYS A O 1
ATOM 915 N N . VAL A 1 119 ? 12.193 3.250 -14.542 1.00 92.19 119 VAL A N 1
ATOM 916 C CA . VAL A 1 119 ? 12.725 2.500 -15.678 1.00 92.19 119 VAL A CA 1
ATOM 917 C C . VAL A 1 119 ? 13.000 1.078 -15.201 1.00 92.19 119 VAL A C 1
ATOM 919 O O . VAL A 1 119 ? 13.683 0.876 -14.195 1.00 92.19 119 VAL A O 1
ATOM 922 N N . VAL A 1 120 ? 12.460 0.097 -15.920 1.00 92.06 120 VAL A N 1
ATOM 923 C CA . VAL A 1 120 ? 12.544 -1.324 -15.568 1.00 92.06 120 VAL A CA 1
ATOM 924 C C . VAL A 1 120 ? 13.260 -2.070 -16.696 1.00 92.06 120 VAL A C 1
ATOM 926 O O . VAL A 1 120 ? 12.774 -2.075 -17.826 1.00 92.06 120 VAL A O 1
ATOM 929 N N . ASP A 1 121 ? 14.416 -2.676 -16.404 1.00 89.81 121 ASP A N 1
ATOM 930 C CA . ASP A 1 121 ? 15.341 -3.284 -17.387 1.00 89.81 121 ASP A CA 1
ATOM 931 C C . ASP A 1 121 ? 15.653 -2.365 -18.587 1.00 89.81 121 ASP A C 1
ATOM 933 O O . ASP A 1 121 ? 15.659 -2.786 -19.744 1.00 89.81 121 ASP A O 1
ATOM 937 N N . GLY A 1 122 ? 15.839 -1.067 -18.335 1.00 84.44 122 GLY A N 1
ATOM 938 C CA . GLY A 1 122 ? 16.105 -0.076 -19.386 1.00 84.44 122 GLY A CA 1
ATOM 939 C C . GLY A 1 122 ? 14.887 0.323 -20.232 1.00 84.44 122 GLY A C 1
ATOM 940 O O . GLY A 1 122 ? 14.983 1.256 -21.028 1.00 84.44 122 GLY A O 1
ATOM 941 N N . SER A 1 123 ? 13.728 -0.319 -20.048 1.00 86.00 123 SER A N 1
ATOM 942 C CA . SER A 1 123 ? 12.474 0.098 -20.676 1.00 86.00 123 SER A CA 1
ATOM 943 C C . SER A 1 123 ? 11.803 1.168 -19.830 1.00 86.00 123 SER A C 1
ATOM 945 O O . SER A 1 123 ? 11.436 0.931 -18.675 1.00 86.00 123 SER A O 1
ATOM 947 N N . ASN A 1 124 ? 11.601 2.345 -20.417 1.00 74.25 124 ASN A N 1
ATOM 948 C CA . ASN A 1 124 ? 10.801 3.378 -19.779 1.00 74.25 124 ASN A CA 1
ATOM 949 C C . ASN A 1 124 ? 9.320 2.968 -19.782 1.00 74.25 124 ASN A C 1
ATOM 951 O O . ASN A 1 124 ? 8.842 2.362 -20.744 1.00 74.25 124 ASN A O 1
ATOM 955 N N . SER A 1 125 ? 8.596 3.301 -18.718 1.00 73.06 125 SER A N 1
ATOM 956 C CA . SER A 1 125 ? 7.143 3.142 -18.650 1.00 73.06 125 SER A CA 1
ATOM 957 C C . SER A 1 125 ? 6.526 4.428 -18.122 1.00 73.06 125 SER A C 1
ATOM 959 O O . SER A 1 125 ? 7.103 5.068 -17.250 1.00 73.06 125 SER A O 1
ATOM 961 N N . PHE A 1 126 ? 5.352 4.790 -18.635 1.00 80.19 126 PHE A N 1
ATOM 962 C CA . PHE A 1 126 ? 4.535 5.870 -18.070 1.00 80.19 126 PHE A CA 1
ATOM 963 C C . PHE A 1 126 ? 3.708 5.389 -16.866 1.00 80.19 126 PHE A C 1
ATOM 965 O O . PHE A 1 126 ? 2.797 6.081 -16.422 1.00 80.19 126 PHE A O 1
ATOM 972 N N . ASP A 1 127 ? 4.003 4.187 -16.368 1.00 87.19 127 ASP A N 1
ATOM 973 C CA . ASP A 1 127 ? 3.301 3.589 -15.247 1.00 87.19 127 ASP A CA 1
ATOM 974 C C . ASP A 1 127 ? 3.725 4.276 -13.943 1.00 87.19 127 ASP A C 1
ATOM 976 O O . ASP A 1 127 ? 4.886 4.646 -13.747 1.00 87.19 127 ASP A O 1
ATOM 980 N N . THR A 1 128 ? 2.783 4.393 -13.015 1.00 89.5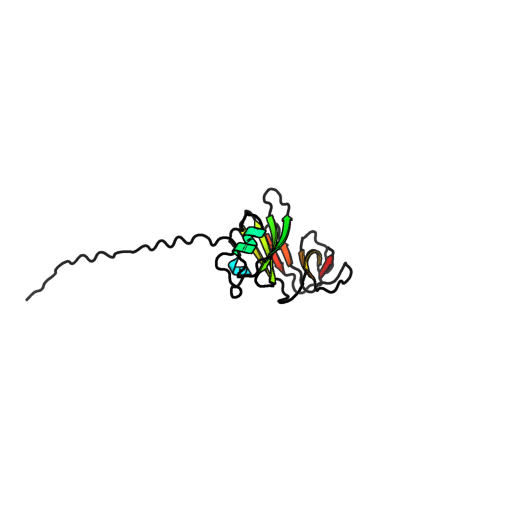6 128 THR A N 1
ATOM 981 C CA . THR A 1 128 ? 3.055 4.856 -11.656 1.00 89.56 128 THR A CA 1
ATOM 982 C C . THR A 1 128 ? 3.542 3.695 -10.796 1.00 89.56 128 THR A C 1
ATOM 984 O O . THR A 1 128 ? 2.964 2.603 -10.815 1.00 89.56 128 THR A O 1
ATOM 987 N N . PHE A 1 129 ? 4.581 3.932 -9.998 1.00 93.19 129 PHE A N 1
ATOM 988 C CA . PHE A 1 129 ? 5.106 2.954 -9.056 1.00 93.19 129 PHE A CA 1
ATOM 989 C C . PHE A 1 129 ? 5.069 3.489 -7.633 1.00 93.19 129 PHE A C 1
ATOM 991 O O . PHE A 1 129 ? 5.169 4.689 -7.391 1.00 93.19 129 PHE A O 1
ATOM 998 N N . VAL A 1 130 ? 4.992 2.563 -6.685 1.00 93.00 130 VAL A N 1
ATOM 999 C CA . VAL A 1 130 ? 5.310 2.804 -5.283 1.00 93.00 130 VAL A CA 1
ATOM 1000 C C . VAL A 1 130 ? 6.647 2.152 -4.972 1.00 93.00 130 VAL A C 1
ATOM 1002 O O . VAL A 1 130 ? 6.857 0.979 -5.284 1.00 93.00 130 VAL A O 1
ATOM 1005 N N . THR A 1 131 ? 7.536 2.889 -4.316 1.00 90.19 131 THR A N 1
ATOM 1006 C CA . THR A 1 131 ? 8.763 2.353 -3.716 1.00 90.19 131 THR A CA 1
ATOM 1007 C C . THR A 1 131 ? 8.856 2.792 -2.263 1.00 90.19 131 THR A C 1
ATOM 1009 O O . THR A 1 131 ? 8.418 3.881 -1.902 1.00 90.19 131 THR A O 1
ATOM 1012 N N . PHE A 1 132 ? 9.483 1.971 -1.427 1.00 84.00 132 PHE A N 1
ATOM 1013 C CA . PHE A 1 132 ? 9.815 2.336 -0.053 1.00 84.00 132 PHE A CA 1
ATOM 1014 C C . PHE A 1 132 ? 11.283 2.732 0.008 1.00 84.00 132 PHE A C 1
ATOM 1016 O O . PHE A 1 132 ? 12.156 1.990 -0.443 1.00 84.00 132 PHE A O 1
ATOM 1023 N N . ILE A 1 133 ? 11.556 3.932 0.508 1.00 75.50 133 ILE A N 1
ATOM 1024 C CA . ILE A 1 133 ? 12.899 4.505 0.510 1.00 75.50 133 ILE A CA 1
ATOM 1025 C C . ILE A 1 133 ? 13.472 4.436 1.918 1.00 75.50 133 ILE A C 1
ATOM 1027 O O . ILE A 1 133 ? 12.846 4.998 2.815 1.00 75.50 133 ILE A O 1
ATOM 1031 N N . PRO A 1 134 ? 14.646 3.808 2.127 1.00 67.06 134 PRO A N 1
ATOM 1032 C CA . PRO A 1 134 ? 15.338 3.917 3.405 1.00 67.06 134 PRO A CA 1
ATOM 1033 C C . PRO A 1 134 ? 15.661 5.385 3.704 1.00 67.06 134 PRO A C 1
ATOM 1035 O O . PRO A 1 134 ? 15.791 6.196 2.788 1.00 67.06 134 PRO A O 1
ATOM 1038 N N . SER A 1 135 ? 15.815 5.720 4.983 1.00 62.41 135 SER A N 1
ATOM 1039 C CA . SER A 1 135 ? 16.071 7.092 5.444 1.00 62.41 135 SER A CA 1
ATOM 1040 C C . SER A 1 135 ? 17.339 7.733 4.861 1.00 62.41 135 SER A C 1
ATOM 1042 O O . SER A 1 135 ? 17.472 8.952 4.906 1.00 62.41 135 SER A O 1
ATOM 1044 N N . GLU A 1 136 ? 18.256 6.943 4.296 1.00 66.81 136 GLU A N 1
ATOM 1045 C CA . GLU A 1 136 ? 19.435 7.444 3.594 1.00 66.81 136 GLU A CA 1
ATOM 1046 C C . GLU A 1 136 ? 19.054 8.137 2.271 1.00 66.81 136 GLU A C 1
ATOM 1048 O O . GLU A 1 136 ? 18.601 7.516 1.299 1.00 66.81 136 GLU A O 1
ATOM 1053 N N . GLU A 1 137 ? 19.284 9.450 2.225 1.00 67.31 137 GLU A N 1
ATOM 1054 C CA . GLU A 1 137 ? 19.071 10.304 1.056 1.00 67.31 137 GLU A CA 1
ATOM 1055 C C . GLU A 1 137 ? 20.142 10.048 -0.016 1.00 67.31 137 GLU A C 1
ATOM 1057 O O . GLU A 1 137 ? 21.112 10.788 -0.171 1.00 67.31 137 GLU A O 1
ATOM 1062 N N . LYS A 1 138 ? 19.977 8.967 -0.784 1.00 78.19 138 LYS A N 1
ATOM 1063 C CA . LYS A 1 138 ? 20.701 8.795 -2.051 1.00 78.19 138 LYS A CA 1
ATOM 1064 C C . LYS A 1 138 ? 20.076 9.691 -3.130 1.00 78.19 138 LYS A C 1
ATOM 1066 O O . LYS A 1 138 ? 18.844 9.702 -3.226 1.00 78.19 138 LYS A O 1
ATOM 1071 N N . PRO A 1 139 ? 20.886 10.393 -3.947 1.00 85.25 139 PRO A N 1
ATOM 1072 C CA . PRO A 1 139 ? 20.384 11.260 -5.009 1.00 85.25 139 PRO A CA 1
ATOM 1073 C C . PRO A 1 139 ? 19.634 10.460 -6.077 1.00 85.25 139 PRO A C 1
ATOM 1075 O O . PRO A 1 139 ? 19.918 9.284 -6.296 1.00 85.25 139 PRO A O 1
ATOM 1078 N N . TRP A 1 140 ? 18.690 11.120 -6.742 1.00 87.19 140 TRP A N 1
ATOM 1079 C CA . TRP A 1 140 ? 17.931 10.576 -7.865 1.00 87.19 140 TRP A CA 1
ATOM 1080 C C . TRP A 1 140 ? 18.610 10.868 -9.217 1.00 87.19 140 TRP A C 1
ATOM 1082 O O . TRP A 1 140 ? 19.324 11.870 -9.320 1.00 87.19 140 TRP A O 1
ATOM 1092 N N . PRO A 1 141 ? 18.369 10.055 -10.266 1.00 91.50 141 PRO A N 1
ATOM 1093 C CA . PRO A 1 141 ? 17.663 8.772 -10.235 1.00 91.50 141 PRO A CA 1
ATOM 1094 C C . PRO A 1 141 ? 18.493 7.701 -9.512 1.00 91.50 141 PRO A C 1
ATOM 1096 O O . PRO A 1 141 ? 19.719 7.792 -9.458 1.00 91.50 141 PRO A O 1
ATOM 1099 N N . ARG A 1 142 ? 17.844 6.678 -8.945 1.00 89.31 142 ARG A N 1
ATOM 1100 C CA . ARG A 1 142 ? 18.550 5.643 -8.170 1.00 89.31 142 ARG A CA 1
ATOM 1101 C C . ARG A 1 142 ? 17.944 4.261 -8.327 1.00 89.31 142 ARG A C 1
ATOM 1103 O O . ARG A 1 142 ? 16.732 4.118 -8.492 1.00 89.31 142 ARG A O 1
ATOM 1110 N N . THR A 1 143 ? 18.793 3.251 -8.189 1.00 90.38 143 THR A N 1
ATOM 1111 C CA . THR A 1 143 ? 18.364 1.858 -8.115 1.00 90.38 143 THR A CA 1
ATOM 1112 C C . THR A 1 143 ? 17.605 1.610 -6.814 1.00 90.38 143 THR A C 1
ATOM 1114 O O . THR A 1 143 ? 18.065 2.003 -5.737 1.00 90.38 143 THR A O 1
ATOM 1117 N N . VAL A 1 144 ? 16.446 0.962 -6.906 1.00 88.69 144 VAL A N 1
ATOM 1118 C CA . VAL A 1 144 ? 15.629 0.570 -5.750 1.00 88.69 144 VAL A CA 1
ATOM 1119 C C . VAL A 1 144 ? 15.544 -0.948 -5.648 1.00 88.69 144 VAL A C 1
ATOM 1121 O O . VAL A 1 144 ? 15.535 -1.651 -6.653 1.00 88.69 144 VAL A O 1
ATOM 1124 N N . GLU A 1 145 ? 15.476 -1.458 -4.420 1.00 87.06 145 GLU A N 1
ATOM 1125 C CA . GLU A 1 145 ? 15.380 -2.901 -4.168 1.00 87.06 145 GLU A CA 1
ATOM 1126 C C . GLU A 1 145 ? 13.984 -3.446 -4.491 1.00 87.06 145 GLU A C 1
ATOM 1128 O O . GLU A 1 145 ? 13.825 -4.564 -4.987 1.00 87.06 145 GLU A O 1
ATOM 1133 N N . HIS A 1 146 ? 12.953 -2.653 -4.201 1.00 88.62 146 HIS A N 1
ATOM 1134 C CA . HIS A 1 146 ? 11.568 -3.049 -4.379 1.00 88.62 146 HIS A CA 1
ATOM 1135 C C . HIS A 1 146 ? 10.742 -1.898 -4.939 1.00 88.62 146 HIS A C 1
ATOM 1137 O O . HIS A 1 146 ? 10.712 -0.814 -4.361 1.00 88.62 146 HIS A O 1
ATOM 1143 N N . ALA A 1 147 ? 10.008 -2.179 -6.012 1.00 92.56 147 ALA A N 1
ATOM 1144 C CA . ALA A 1 147 ? 8.962 -1.308 -6.519 1.00 92.56 147 ALA A CA 1
ATOM 1145 C C . ALA A 1 147 ? 7.711 -2.124 -6.850 1.00 92.56 147 ALA A C 1
ATOM 1147 O O . ALA A 1 147 ? 7.786 -3.287 -7.263 1.00 92.56 147 ALA A O 1
ATOM 1148 N N . TRP A 1 148 ? 6.558 -1.488 -6.688 1.00 95.44 148 TRP A N 1
ATOM 1149 C CA . TRP A 1 148 ? 5.257 -2.032 -7.041 1.00 95.44 148 TRP A CA 1
ATOM 1150 C C . TRP A 1 148 ? 4.639 -1.141 -8.095 1.00 95.44 148 TRP A C 1
ATOM 1152 O O . TRP A 1 148 ? 4.397 0.037 -7.849 1.00 95.44 148 TRP A O 1
ATOM 1162 N N . ARG A 1 149 ? 4.376 -1.707 -9.268 1.00 95.00 149 ARG A N 1
ATOM 1163 C CA . ARG A 1 149 ? 3.603 -1.037 -10.307 1.00 95.00 149 ARG A CA 1
ATOM 1164 C C . ARG A 1 149 ? 2.153 -0.932 -9.857 1.00 95.00 149 ARG A C 1
ATOM 1166 O O . ARG A 1 149 ? 1.606 -1.915 -9.354 1.00 95.00 149 ARG A O 1
ATOM 1173 N N . ILE A 1 150 ? 1.529 0.216 -10.085 1.00 93.94 150 ILE A N 1
ATOM 1174 C CA . ILE A 1 150 ? 0.086 0.373 -9.943 1.00 93.94 150 ILE A CA 1
ATOM 1175 C C . ILE A 1 150 ? -0.562 0.131 -11.304 1.00 93.94 150 ILE A C 1
ATOM 1177 O O . ILE A 1 150 ? -0.218 0.774 -12.291 1.00 93.94 150 ILE A O 1
ATOM 1181 N N . ASN A 1 151 ? -1.505 -0.804 -11.362 1.00 92.00 151 ASN A N 1
ATOM 1182 C CA . ASN A 1 151 ? -2.383 -0.964 -12.515 1.00 92.00 151 ASN A CA 1
ATOM 1183 C C . ASN A 1 151 ? -3.649 -0.132 -12.280 1.00 92.00 151 ASN A C 1
ATOM 1185 O O . ASN A 1 151 ? -4.484 -0.502 -11.456 1.00 92.00 151 ASN A O 1
ATOM 1189 N N . ASP A 1 152 ? -3.781 0.977 -12.997 1.00 88.69 152 ASP A N 1
ATOM 1190 C CA . ASP A 1 152 ? -4.898 1.928 -12.934 1.00 88.69 152 ASP A CA 1
ATOM 1191 C C . ASP A 1 152 ? -6.256 1.307 -13.315 1.00 88.69 152 ASP A C 1
ATOM 1193 O O . ASP A 1 152 ? -7.293 1.607 -12.717 1.00 88.69 152 ASP A O 1
ATOM 1197 N N . LYS A 1 153 ? -6.269 0.384 -14.280 1.00 88.31 153 LYS A N 1
ATOM 1198 C CA . LYS A 1 153 ? -7.487 -0.291 -14.745 1.00 88.31 153 LYS A CA 1
ATOM 1199 C C . LYS A 1 153 ? -8.039 -1.220 -13.675 1.00 88.31 153 LYS A C 1
ATOM 1201 O O . LYS A 1 153 ? -9.237 -1.187 -13.387 1.00 88.31 153 LYS A O 1
ATOM 1206 N N . THR A 1 154 ? -7.173 -2.039 -13.080 1.00 91.62 154 THR A N 1
ATOM 1207 C CA . THR A 1 154 ? -7.572 -3.040 -12.081 1.00 91.62 154 THR A CA 1
ATOM 1208 C C . THR A 1 154 ? -7.508 -2.536 -10.645 1.00 91.62 154 THR A C 1
ATOM 1210 O O . THR A 1 154 ? -8.048 -3.204 -9.769 1.00 91.62 154 THR A O 1
ATOM 1213 N N . VAL A 1 155 ? -6.864 -1.389 -10.405 1.00 94.25 155 VAL A N 1
ATOM 1214 C CA . VAL A 1 155 ? -6.617 -0.797 -9.080 1.00 94.25 155 VAL A CA 1
ATOM 1215 C C . VAL A 1 155 ? -5.896 -1.795 -8.172 1.00 94.25 155 VAL A C 1
ATOM 1217 O O . VAL A 1 155 ? -6.403 -2.203 -7.129 1.00 94.25 155 VAL A O 1
ATOM 1220 N N . LYS A 1 156 ? -4.731 -2.262 -8.637 1.00 96.19 156 LYS A N 1
ATOM 1221 C CA . LYS A 1 156 ? -3.913 -3.270 -7.947 1.00 96.19 156 LYS A CA 1
ATOM 1222 C C . LYS A 1 156 ? -2.435 -2.934 -7.980 1.00 96.19 156 LYS A C 1
ATOM 1224 O O . LYS A 1 156 ? -1.949 -2.373 -8.963 1.00 96.19 156 LYS A O 1
ATOM 1229 N N . PHE A 1 157 ? -1.729 -3.367 -6.945 1.00 96.25 157 PHE A N 1
ATOM 1230 C CA . PHE A 1 157 ? -0.278 -3.386 -6.912 1.00 96.25 157 PHE A CA 1
ATOM 1231 C C . PHE A 1 157 ? 0.255 -4.651 -7.583 1.00 96.25 157 PHE A C 1
ATOM 1233 O O . PHE A 1 157 ? -0.320 -5.736 -7.507 1.00 96.25 157 PHE A O 1
ATOM 1240 N N . SER A 1 158 ? 1.394 -4.537 -8.251 1.00 95.50 158 SER A N 1
ATOM 1241 C CA . SER A 1 158 ? 2.129 -5.677 -8.794 1.00 95.50 158 SER A CA 1
ATOM 1242 C C . SER A 1 158 ? 3.610 -5.473 -8.538 1.00 95.50 158 SER A C 1
ATOM 1244 O O . SER A 1 158 ? 4.204 -4.515 -9.032 1.00 95.50 158 SER A O 1
ATOM 1246 N N . LYS A 1 159 ? 4.203 -6.354 -7.730 1.00 94.56 159 LYS A N 1
ATOM 1247 C CA . LYS A 1 159 ? 5.630 -6.289 -7.419 1.00 94.56 159 LYS A CA 1
ATOM 1248 C C . LYS A 1 159 ? 6.439 -6.511 -8.695 1.00 94.56 159 LYS A C 1
ATOM 1250 O O . LYS A 1 159 ? 6.141 -7.415 -9.473 1.00 94.56 159 LYS A O 1
ATOM 1255 N N . VAL A 1 160 ? 7.465 -5.695 -8.900 1.00 93.50 160 VAL A N 1
ATOM 1256 C CA . VAL A 1 160 ? 8.460 -5.939 -9.943 1.00 93.50 160 VAL A CA 1
ATOM 1257 C C . VAL A 1 160 ? 9.471 -6.951 -9.404 1.00 93.50 160 VAL A C 1
ATOM 1259 O O . VAL A 1 160 ? 10.095 -6.715 -8.370 1.00 93.50 160 VAL A O 1
ATOM 1262 N N . GLU A 1 161 ? 9.619 -8.089 -10.081 1.00 93.12 161 GLU A N 1
ATOM 1263 C CA . GLU A 1 161 ? 10.481 -9.192 -9.642 1.00 93.12 161 GLU A CA 1
ATOM 1264 C C . GLU A 1 161 ? 11.580 -9.494 -10.659 1.00 93.12 161 GLU A C 1
ATOM 1266 O O . GLU A 1 161 ? 11.312 -9.549 -11.856 1.00 93.12 161 GLU A O 1
ATOM 1271 N N . GLY A 1 162 ? 12.803 -9.735 -10.170 1.00 90.62 162 GLY A N 1
ATOM 1272 C CA . GLY A 1 162 ? 13.919 -10.238 -10.981 1.00 90.62 162 GLY A CA 1
ATOM 1273 C C . GLY A 1 162 ? 14.460 -9.261 -12.028 1.00 90.62 162 GLY A C 1
ATOM 1274 O O . GLY A 1 162 ? 14.984 -9.707 -13.044 1.00 90.62 162 GLY A O 1
ATOM 1275 N N . LYS A 1 163 ? 14.304 -7.953 -11.803 1.00 91.62 163 LYS A N 1
ATOM 1276 C CA . LYS A 1 163 ? 14.628 -6.893 -12.767 1.00 91.62 163 LYS A CA 1
ATOM 1277 C C . LYS A 1 163 ? 15.449 -5.785 -12.129 1.00 91.62 163 LYS A C 1
ATOM 1279 O O . LYS A 1 163 ? 15.358 -5.570 -10.920 1.00 91.62 163 LYS A O 1
ATOM 1284 N N . GLU A 1 164 ? 16.202 -5.057 -12.947 1.00 92.62 164 GLU A N 1
ATOM 1285 C CA . GLU A 1 164 ? 16.822 -3.805 -12.517 1.00 92.62 164 GLU A CA 1
ATOM 1286 C C . GLU A 1 164 ? 15.775 -2.687 -12.547 1.00 92.62 164 GLU A C 1
ATOM 1288 O O . GLU A 1 164 ? 15.065 -2.509 -13.540 1.00 92.62 164 GLU A O 1
ATOM 1293 N N . ILE A 1 165 ? 15.665 -1.944 -11.445 1.00 92.62 165 ILE A N 1
ATOM 1294 C CA . ILE A 1 165 ? 14.656 -0.901 -11.267 1.00 92.62 165 ILE A CA 1
ATOM 1295 C C . ILE A 1 165 ? 15.361 0.388 -10.871 1.00 92.62 165 ILE A C 1
ATOM 1297 O O . ILE A 1 165 ? 15.924 0.479 -9.779 1.00 92.62 165 ILE A O 1
ATOM 1301 N N . VAL A 1 166 ? 15.294 1.394 -11.738 1.00 92.50 166 VAL A N 1
ATOM 1302 C CA . VAL A 1 166 ? 15.818 2.736 -11.474 1.00 92.50 166 VAL A CA 1
ATOM 1303 C C . VAL A 1 166 ? 14.645 3.698 -11.432 1.00 92.50 166 VAL A C 1
ATOM 1305 O O . VAL A 1 166 ? 13.935 3.843 -12.424 1.00 92.50 166 VAL A O 1
ATOM 1308 N N . CYS A 1 167 ? 14.431 4.348 -10.292 1.00 91.56 167 CYS A N 1
ATOM 1309 C CA . CYS A 1 167 ? 13.296 5.245 -10.102 1.00 91.56 167 CYS A CA 1
ATOM 1310 C C . CYS A 1 167 ? 13.729 6.707 -9.980 1.00 91.56 167 CYS A C 1
ATOM 1312 O O . CYS A 1 167 ? 14.900 7.005 -9.729 1.00 91.56 167 CYS A O 1
ATOM 1314 N N . ASN A 1 168 ? 12.761 7.598 -10.165 1.00 89.81 168 ASN A N 1
ATOM 1315 C CA . ASN A 1 168 ? 12.843 9.044 -10.014 1.00 89.81 168 ASN A CA 1
ATOM 1316 C C . ASN A 1 168 ? 11.499 9.544 -9.439 1.00 89.81 168 ASN A C 1
ATOM 1318 O O . ASN A 1 168 ? 10.467 8.986 -9.825 1.00 89.81 168 ASN A O 1
ATOM 1322 N N . PRO A 1 169 ? 11.485 10.525 -8.521 1.00 83.06 169 PRO A N 1
ATOM 1323 C CA . PRO A 1 169 ? 10.257 11.038 -7.926 1.00 83.06 169 PRO A CA 1
ATOM 1324 C C . PRO A 1 169 ? 9.429 11.838 -8.934 1.00 83.06 169 PRO A C 1
ATOM 1326 O O . PRO A 1 169 ? 10.008 12.321 -9.939 1.00 83.06 169 PRO A O 1
#

pLDDT: mean 83.81, std 15.8, range [39.34, 97.88]

Sequence (169 aa):
MTLGRSVSLLLPLILLSSHAIGAAKSFDGITCKSDIPSALIGRHMPNERVVAIEERYKSIDLKDLGTYGMESDGDPWSLMSWQICGREYFLLERREIVKDVLSSPSPKENPKAQIVSCVVDGSNSFDTFVTFIPSEEKPWPRTVEHAWRINDKTVKFSKVEGKEIVCNP

Secondary structure (DSSP, 8-state):
---------------------PPPBTTTT--TTS-HHHHHTTPBPP-S-HHHHHHHTGGGT-EEEEEEEE--SS--EEEEEEEETTEEEEEEEETTEEEEEEE-S-SSS--EEEEEEEEETTEEEEEEEEEEE-SS-PPSSEE-S-EEEEETTTTEEEE--SS-EEEE-